Protein AF-A0A940RAV0-F1 (afdb_monomer_lite)

Radius of gyration: 29.73 Å; chains: 1; bounding box: 63×60×54 Å

pLDDT: mean 71.96, std 22.06, range [37.38, 98.25]

Secondary structure (DSSP, 8-state):
-PPP------------------------------------GGGTT-S-----------EEEE-----SS--EEEEEEEEE-TTTSSEEEEEEEEEETT--EEEE-SS--TT----B-

Sequence (117 aa):
MRKPWSILNIQIFVLLVATVGSLSGCLKPRDSASTGVPSSTWFAGAAAAQNLGGSPSAIKVTWTRADRSTVGYNI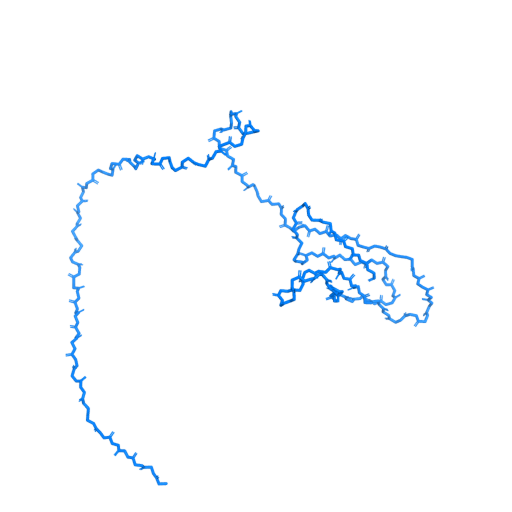YSLRPNGTTGSSEWTLVGSVDGDQTSYTDSENLYEGQIYTYK

Structure (mmCIF, N/CA/C/O backbone):
data_AF-A0A940RAV0-F1
#
_entry.id   AF-A0A940RAV0-F1
#
loop_
_atom_site.group_PDB
_atom_site.id
_atom_site.type_symbol
_atom_site.label_atom_id
_atom_site.label_alt_id
_atom_site.label_comp_id
_atom_site.label_asym_id
_atom_site.label_entity_id
_atom_site.label_seq_id
_atom_site.pdbx_PDB_ins_code
_atom_site.Cartn_x
_atom_site.Cartn_y
_atom_site.Cartn_z
_atom_site.occupancy
_atom_site.B_iso_or_equiv
_atom_site.auth_seq_id
_atom_site.auth_comp_id
_atom_site.auth_asym_id
_atom_site.auth_atom_id
_atom_site.pdbx_PDB_model_num
ATOM 1 N N . MET A 1 1 ? -22.118 -50.090 -24.006 1.00 40.53 1 MET A N 1
ATOM 2 C CA . MET A 1 1 ? -21.521 -50.980 -25.028 1.00 40.53 1 MET A CA 1
ATOM 3 C C . MET A 1 1 ? -20.412 -50.214 -25.736 1.00 40.53 1 MET A C 1
ATOM 5 O O . MET A 1 1 ? -20.701 -49.206 -26.365 1.00 40.53 1 MET A O 1
ATOM 9 N N . ARG A 1 2 ? -19.147 -50.597 -25.522 1.00 39.31 2 ARG A N 1
ATOM 10 C CA . ARG A 1 2 ? -17.955 -49.891 -26.028 1.00 39.31 2 ARG A CA 1
ATOM 11 C C . ARG A 1 2 ? -17.423 -50.642 -27.254 1.00 39.31 2 ARG A C 1
ATOM 13 O O . ARG A 1 2 ? -17.181 -51.839 -27.152 1.00 39.31 2 ARG A O 1
ATOM 20 N N . LYS A 1 3 ? -17.273 -49.960 -28.394 1.00 43.59 3 LYS A N 1
ATOM 21 C CA . LYS A 1 3 ? -16.587 -50.483 -29.590 1.00 43.59 3 LYS A CA 1
ATOM 22 C C . LYS A 1 3 ? -15.075 -50.262 -29.435 1.00 43.59 3 LYS A C 1
ATOM 24 O O . LYS A 1 3 ? -14.688 -49.110 -29.255 1.00 43.59 3 LYS A O 1
ATOM 29 N N . PRO A 1 4 ? -14.228 -51.297 -29.540 1.00 53.91 4 PRO A N 1
ATOM 30 C CA . PRO A 1 4 ? -12.797 -51.123 -29.739 1.00 53.91 4 PRO A CA 1
ATOM 31 C C . PRO A 1 4 ? -12.480 -51.217 -31.237 1.00 53.91 4 PRO A C 1
ATOM 33 O O . PRO A 1 4 ? -12.901 -52.162 -31.902 1.00 53.91 4 PRO A O 1
ATOM 36 N N . TRP A 1 5 ? -11.754 -50.240 -31.775 1.00 45.97 5 TRP A N 1
ATOM 37 C CA . TRP A 1 5 ? -11.084 -50.367 -33.070 1.00 45.97 5 TRP A CA 1
ATOM 38 C C . TRP A 1 5 ? -9.579 -50.386 -32.820 1.00 45.97 5 TRP A C 1
ATOM 40 O O . TRP A 1 5 ? -9.018 -49.477 -32.213 1.00 45.97 5 TRP A O 1
ATOM 50 N N . SER A 1 6 ? -8.981 -51.497 -33.232 1.00 42.28 6 SER A N 1
ATOM 51 C CA . SER A 1 6 ? -7.565 -51.819 -33.144 1.00 42.28 6 SER A CA 1
ATOM 52 C C . SER A 1 6 ? -6.774 -51.268 -34.341 1.00 42.28 6 SER A C 1
ATOM 54 O O . SER A 1 6 ? -7.344 -50.947 -35.380 1.00 42.28 6 SER A O 1
ATOM 56 N N . ILE A 1 7 ? -5.448 -51.390 -34.198 1.00 41.66 7 ILE A N 1
ATOM 57 C CA . ILE A 1 7 ? -4.410 -51.575 -35.233 1.00 41.66 7 ILE A CA 1
ATOM 58 C C . ILE A 1 7 ? -3.607 -50.318 -35.635 1.00 41.66 7 ILE A C 1
ATOM 60 O O . ILE A 1 7 ? -3.936 -49.594 -36.562 1.00 41.66 7 ILE A O 1
ATOM 64 N N . LEU A 1 8 ? -2.479 -50.176 -34.919 1.00 40.75 8 LEU A N 1
ATOM 65 C CA . LEU A 1 8 ? -1.100 -50.240 -35.437 1.00 40.75 8 LEU A CA 1
ATOM 66 C C . LEU A 1 8 ? -0.618 -49.119 -36.378 1.00 40.75 8 LEU A C 1
ATOM 68 O O . LEU A 1 8 ? -0.963 -49.081 -37.553 1.00 40.75 8 LEU A O 1
ATOM 72 N N . ASN A 1 9 ? 0.349 -48.326 -35.900 1.00 37.38 9 ASN A N 1
ATOM 73 C CA . ASN A 1 9 ? 1.434 -47.848 -36.761 1.00 37.38 9 ASN A CA 1
ATOM 74 C C . ASN A 1 9 ? 2.757 -47.688 -35.984 1.00 37.38 9 ASN A C 1
ATOM 76 O O . ASN A 1 9 ? 3.030 -46.694 -35.321 1.00 37.38 9 ASN A O 1
ATOM 80 N N . ILE A 1 10 ? 3.484 -48.804 -35.972 1.00 47.62 10 ILE A N 1
ATOM 81 C CA . ILE A 1 10 ? 4.930 -49.008 -36.150 1.00 47.62 10 ILE A CA 1
ATOM 82 C C . ILE A 1 10 ? 5.850 -47.772 -35.981 1.00 47.62 10 ILE A C 1
ATOM 84 O O . ILE A 1 10 ? 6.018 -46.953 -36.875 1.00 47.62 10 ILE A O 1
ATOM 88 N N . GLN A 1 11 ? 6.477 -47.723 -34.799 1.00 47.38 11 GLN A N 1
ATOM 89 C CA . GLN A 1 11 ? 7.907 -47.521 -34.490 1.00 47.38 11 GLN A CA 1
ATOM 90 C C . GLN A 1 11 ? 8.832 -46.882 -35.550 1.00 47.38 11 GLN A C 1
ATOM 92 O O . GLN A 1 11 ? 9.138 -47.524 -36.549 1.00 47.38 11 GLN A O 1
ATOM 97 N N . ILE A 1 12 ? 9.484 -45.766 -35.186 1.00 48.41 12 ILE A N 1
ATOM 98 C CA . ILE A 1 12 ? 10.942 -45.602 -35.362 1.00 48.41 12 ILE A CA 1
ATOM 99 C C . ILE A 1 12 ? 11.511 -44.966 -34.084 1.00 48.41 12 ILE A C 1
ATOM 101 O O . ILE A 1 12 ? 11.380 -43.769 -33.837 1.00 48.41 12 ILE A O 1
ATOM 105 N N . PHE A 1 13 ? 12.141 -45.802 -33.263 1.00 47.53 13 PHE A N 1
ATOM 106 C CA . PHE A 1 13 ? 12.945 -45.415 -32.109 1.00 47.53 13 PHE A CA 1
ATOM 107 C C . PHE A 1 13 ? 14.346 -45.056 -32.628 1.00 47.53 13 PHE A C 1
ATOM 109 O O . PHE A 1 13 ? 15.158 -45.941 -32.891 1.00 47.53 13 PHE A O 1
ATOM 116 N N . VAL A 1 14 ? 14.637 -43.770 -32.839 1.00 47.31 14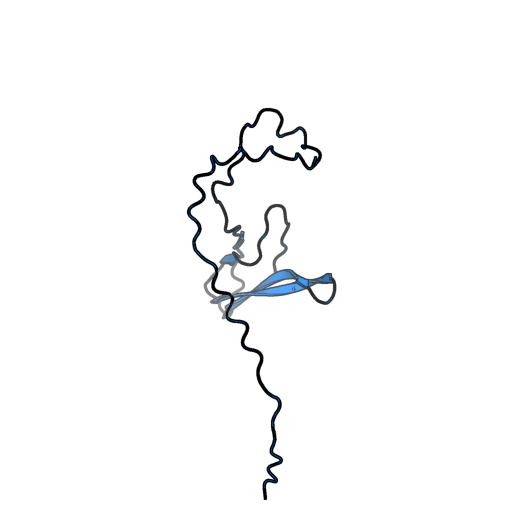 VAL A N 1
ATOM 117 C CA . VAL A 1 14 ? 16.013 -43.340 -33.139 1.00 47.31 14 VAL A CA 1
ATOM 118 C C . VAL A 1 14 ? 16.745 -43.158 -31.814 1.00 47.31 14 VAL A C 1
ATOM 120 O O . VAL A 1 14 ? 16.695 -42.102 -31.187 1.00 47.31 14 VAL A O 1
ATOM 123 N N . LEU A 1 15 ? 17.405 -44.227 -31.373 1.00 45.03 15 LEU A N 1
ATOM 124 C CA . LEU A 1 15 ? 18.373 -44.196 -30.284 1.00 45.03 15 LEU A CA 1
ATOM 125 C C . LEU A 1 15 ? 19.655 -43.529 -30.806 1.00 45.03 15 LEU A C 1
ATOM 127 O O . LEU A 1 15 ? 20.519 -44.188 -31.383 1.00 45.03 15 LEU A O 1
ATOM 131 N N . LEU A 1 16 ? 19.771 -42.210 -30.647 1.00 39.88 16 LEU A N 1
ATOM 132 C CA . LEU A 1 16 ? 21.016 -41.510 -30.945 1.00 39.88 16 LEU A CA 1
ATOM 133 C C . LEU A 1 16 ? 21.989 -41.724 -29.775 1.00 39.88 16 LEU A C 1
ATOM 135 O O . LEU A 1 16 ? 21.948 -41.020 -28.767 1.00 39.88 16 LEU A O 1
ATOM 139 N N . VAL A 1 17 ? 22.853 -42.730 -29.901 1.00 52.16 17 VAL A N 1
ATOM 140 C CA . VAL A 1 17 ? 24.010 -42.918 -29.018 1.00 52.16 17 VAL A CA 1
ATOM 141 C C . VAL A 1 17 ? 25.011 -41.807 -29.332 1.00 52.16 17 VAL A C 1
ATOM 143 O O . VAL A 1 17 ? 25.785 -41.902 -30.282 1.00 52.16 17 VAL A O 1
ATOM 146 N N . ALA A 1 18 ? 24.980 -40.725 -28.555 1.00 50.25 18 ALA A N 1
ATOM 147 C CA . ALA A 1 18 ? 26.037 -39.725 -28.584 1.00 50.25 18 ALA A CA 1
ATOM 148 C C . ALA A 1 18 ? 27.251 -40.288 -27.832 1.00 50.25 18 ALA A C 1
ATOM 150 O O . ALA A 1 18 ? 27.287 -40.343 -26.603 1.00 50.25 18 ALA A O 1
ATOM 151 N N . THR A 1 19 ? 28.241 -40.746 -28.590 1.00 54.44 19 THR A N 1
ATOM 152 C CA . THR A 1 19 ? 29.581 -41.062 -28.097 1.00 54.44 19 THR A CA 1
ATOM 153 C C . THR A 1 19 ? 30.169 -39.835 -27.402 1.00 54.44 19 THR A C 1
ATOM 155 O O . THR A 1 19 ? 30.316 -38.783 -28.025 1.00 54.44 19 THR A O 1
ATOM 158 N N . VAL A 1 20 ? 30.521 -39.967 -26.121 1.00 54.62 20 VAL A N 1
ATOM 159 C CA . VAL A 1 20 ? 31.254 -38.942 -25.370 1.00 54.62 20 VAL A CA 1
ATOM 160 C C . VAL A 1 20 ? 32.689 -38.916 -25.899 1.00 54.62 20 VAL A C 1
ATOM 162 O O . VAL A 1 20 ? 33.560 -39.649 -25.439 1.00 54.62 20 VAL A O 1
ATOM 165 N N . GLY A 1 21 ? 32.918 -38.119 -26.938 1.00 47.12 21 GLY A N 1
ATOM 166 C CA . GLY A 1 21 ? 34.254 -37.777 -27.398 1.00 47.12 21 GLY A CA 1
ATOM 167 C C . GLY A 1 21 ? 34.817 -36.681 -26.504 1.00 47.12 21 GLY A C 1
ATOM 168 O O . GLY A 1 21 ? 34.396 -35.530 -26.601 1.00 47.12 21 GLY A O 1
ATOM 169 N N . SER A 1 22 ? 35.771 -37.027 -25.642 1.00 55.47 22 SER A N 1
ATOM 170 C CA . SER A 1 22 ? 36.584 -36.068 -24.892 1.00 55.47 22 SER A CA 1
ATOM 171 C C . SER A 1 22 ? 37.514 -35.326 -25.854 1.00 55.47 22 SER A C 1
ATOM 173 O O . SER A 1 22 ? 38.698 -35.641 -25.967 1.00 55.47 22 SER A O 1
ATOM 175 N N . LEU A 1 23 ? 36.981 -34.350 -26.589 1.00 51.72 23 LEU A N 1
ATOM 176 C CA . LEU A 1 23 ? 37.805 -33.404 -27.328 1.00 51.72 23 LEU A CA 1
ATOM 177 C C . LEU A 1 23 ? 38.354 -32.391 -26.327 1.00 51.72 23 LEU A C 1
ATOM 179 O O . LEU A 1 23 ? 37.700 -31.414 -25.970 1.00 51.72 23 LEU A O 1
ATOM 183 N N . SER A 1 24 ? 39.575 -32.662 -25.868 1.00 57.38 24 SER A N 1
ATOM 184 C CA . SER A 1 24 ? 40.450 -31.674 -25.244 1.00 57.38 24 SER A CA 1
ATOM 185 C C . SER A 1 24 ? 40.772 -30.605 -26.293 1.00 57.38 24 SER A C 1
ATOM 187 O O . SER A 1 24 ? 41.754 -30.691 -27.028 1.00 57.38 24 SER A O 1
ATOM 189 N N . GLY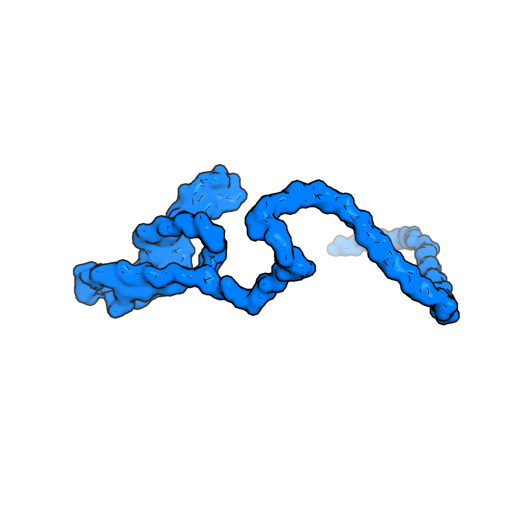 A 1 25 ? 39.866 -29.641 -26.433 1.00 46.94 25 GLY A N 1
ATOM 190 C CA . GLY A 1 25 ? 40.025 -28.443 -27.242 1.00 46.94 25 GLY A CA 1
ATOM 191 C C . GLY A 1 25 ? 40.049 -27.245 -26.310 1.00 46.94 25 GLY A C 1
ATOM 192 O O . GLY A 1 25 ? 39.098 -27.022 -25.563 1.00 46.94 25 GLY A O 1
ATOM 193 N N . CYS A 1 26 ? 41.140 -26.484 -26.327 1.00 59.50 26 CYS A N 1
ATOM 194 C CA . CYS A 1 26 ? 41.232 -25.213 -25.622 1.00 59.50 26 CYS A CA 1
ATOM 195 C C . CYS A 1 26 ? 40.030 -24.339 -26.010 1.00 59.50 26 CYS A C 1
ATOM 197 O O . CYS A 1 2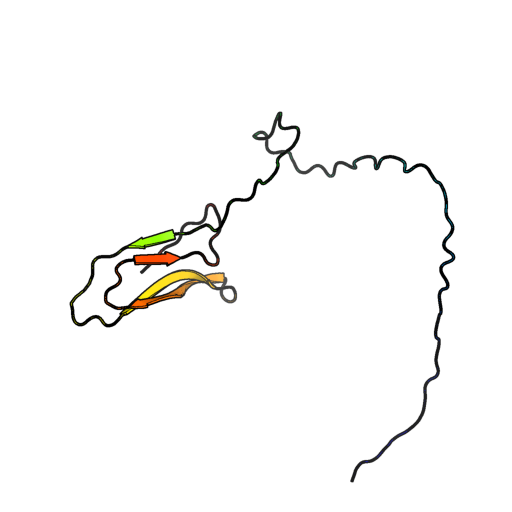6 ? 39.865 -23.999 -27.183 1.00 59.50 26 CYS A O 1
ATOM 199 N N . LEU A 1 27 ? 39.183 -23.995 -25.036 1.00 40.25 27 LEU A N 1
ATOM 200 C CA . LEU A 1 27 ? 38.092 -23.047 -25.225 1.00 40.25 27 LEU A CA 1
ATOM 201 C C . LEU A 1 27 ? 38.694 -21.726 -25.704 1.00 40.25 27 LEU A C 1
ATOM 203 O O . LEU A 1 27 ? 39.382 -21.032 -24.956 1.00 40.25 27 LEU A O 1
ATOM 207 N N . LYS A 1 28 ? 38.452 -21.387 -26.970 1.00 54.34 28 LYS A N 1
ATOM 208 C CA . LYS A 1 28 ? 38.717 -20.044 -27.471 1.00 54.34 28 LYS A CA 1
ATOM 209 C C . LYS A 1 28 ? 37.795 -19.085 -26.701 1.00 54.34 28 LYS A C 1
ATOM 211 O O . LYS A 1 28 ? 36.608 -19.399 -26.567 1.00 54.34 28 LYS A O 1
ATOM 216 N N . PRO A 1 29 ? 38.297 -17.954 -26.176 1.00 49.62 29 PRO A N 1
ATOM 217 C CA . PRO A 1 29 ? 37.442 -16.944 -25.570 1.00 49.62 29 PRO A CA 1
ATOM 218 C C . PRO A 1 29 ? 36.346 -16.554 -26.559 1.00 49.62 29 PRO A C 1
ATOM 220 O O . PRO A 1 29 ? 36.601 -16.401 -27.754 1.00 49.62 29 PRO A O 1
ATOM 223 N N . ARG A 1 30 ? 35.114 -16.434 -26.066 1.00 48.66 30 ARG A N 1
ATOM 224 C CA . ARG A 1 30 ? 34.010 -15.899 -26.853 1.00 48.66 30 ARG A CA 1
ATOM 225 C C . ARG A 1 30 ? 34.337 -14.431 -27.110 1.00 48.66 30 ARG A C 1
ATOM 227 O O . ARG A 1 30 ? 34.268 -13.631 -26.183 1.00 48.66 30 ARG A O 1
ATOM 234 N N . ASP A 1 31 ? 34.719 -14.098 -28.338 1.00 45.38 31 ASP A N 1
ATOM 235 C CA . ASP A 1 31 ? 34.781 -12.708 -28.772 1.00 45.38 31 ASP A CA 1
ATOM 236 C C . ASP A 1 31 ? 33.386 -12.108 -28.557 1.00 45.38 31 ASP A C 1
ATOM 238 O O . ASP A 1 31 ? 32.388 -12.570 -29.121 1.00 45.38 31 ASP A O 1
ATOM 242 N N . SER A 1 32 ? 33.306 -11.141 -27.644 1.00 48.28 32 SER A N 1
ATOM 243 C CA . SER A 1 32 ? 32.085 -10.422 -27.306 1.00 48.28 32 SER A CA 1
ATOM 244 C C . SER A 1 32 ? 31.600 -9.665 -28.537 1.00 48.28 32 SER A C 1
ATOM 246 O O . SER A 1 32 ? 32.068 -8.568 -28.828 1.00 48.28 32 SER A O 1
ATOM 248 N N . ALA A 1 33 ? 30.650 -10.245 -29.268 1.00 43.00 33 ALA A N 1
ATOM 249 C CA . ALA A 1 33 ? 29.886 -9.508 -30.259 1.00 43.00 33 ALA A CA 1
ATOM 250 C C . ALA A 1 33 ? 29.057 -8.449 -29.520 1.00 43.00 33 ALA A C 1
ATOM 252 O O . ALA A 1 33 ? 28.065 -8.760 -28.859 1.00 43.00 33 ALA A O 1
ATOM 253 N N . SER A 1 34 ? 29.505 -7.196 -29.594 1.00 45.62 34 SER A N 1
ATOM 254 C CA . SER A 1 34 ? 28.782 -6.036 -29.097 1.00 45.62 34 SER A CA 1
ATOM 255 C C . SER A 1 34 ? 27.558 -5.790 -29.981 1.00 45.62 34 SER A C 1
ATOM 257 O O . SER A 1 34 ? 27.608 -5.108 -31.002 1.00 45.62 34 SER A O 1
ATOM 259 N N . THR A 1 35 ? 26.406 -6.326 -29.586 1.00 44.12 35 THR A N 1
ATOM 260 C CA . THR A 1 35 ? 25.139 -5.732 -30.017 1.00 44.12 35 THR A CA 1
ATOM 261 C C . THR A 1 35 ? 25.019 -4.396 -29.296 1.00 44.12 35 THR A C 1
ATOM 263 O O . THR A 1 35 ? 24.710 -4.352 -28.106 1.00 44.12 35 THR A O 1
ATOM 266 N N . GLY A 1 36 ? 25.365 -3.320 -30.004 1.00 46.78 36 GLY A N 1
ATOM 267 C CA . GLY A 1 36 ? 25.295 -1.950 -29.515 1.00 46.78 36 GLY A CA 1
ATOM 268 C C . GLY A 1 36 ? 23.876 -1.582 -29.098 1.00 46.78 36 GLY A C 1
ATOM 269 O O . GLY A 1 36 ? 23.058 -1.184 -29.921 1.00 46.78 36 GLY A O 1
ATOM 270 N N . VAL A 1 37 ? 23.599 -1.691 -27.803 1.00 53.22 37 VAL A N 1
ATOM 271 C CA . VAL A 1 37 ? 22.571 -0.888 -27.145 1.00 53.22 37 VAL A CA 1
ATOM 272 C C . VAL A 1 37 ? 23.225 0.475 -26.902 1.00 53.22 37 VAL A C 1
ATOM 274 O O . VAL A 1 37 ? 24.339 0.487 -26.373 1.00 53.22 37 VAL A O 1
ATOM 277 N N . PRO A 1 38 ? 22.626 1.615 -27.303 1.00 48.78 38 PRO A N 1
ATOM 278 C CA . PRO A 1 38 ? 23.219 2.917 -27.029 1.00 48.78 38 PRO A CA 1
ATOM 279 C C . PRO A 1 38 ? 23.404 3.056 -25.517 1.00 48.78 38 PRO A C 1
ATOM 281 O O . PRO A 1 38 ? 22.439 3.112 -24.754 1.00 48.78 38 PRO A O 1
ATOM 284 N N . SER A 1 39 ? 24.665 3.037 -25.086 1.00 52.38 39 SER A N 1
ATOM 285 C CA . SER A 1 39 ? 25.051 3.188 -23.692 1.00 52.38 39 SER A CA 1
ATOM 286 C C . SER A 1 39 ? 24.620 4.574 -23.247 1.00 52.38 39 SER A C 1
ATOM 288 O O . SER A 1 39 ? 25.177 5.583 -23.684 1.00 52.38 39 SER A O 1
ATOM 290 N N . SER A 1 40 ? 23.597 4.625 -22.407 1.00 54.72 40 SER A N 1
ATOM 291 C CA . SER A 1 40 ? 23.187 5.862 -21.768 1.00 54.72 40 SER A CA 1
ATOM 292 C C . SER A 1 40 ? 24.387 6.452 -21.007 1.00 54.72 40 SER A C 1
ATOM 294 O O . SER A 1 40 ? 25.076 5.744 -20.271 1.00 54.72 40 SER A O 1
ATOM 296 N N . THR A 1 41 ? 24.689 7.732 -21.234 1.00 55.44 41 THR A N 1
ATOM 297 C CA . THR A 1 41 ? 25.946 8.393 -20.822 1.00 55.44 41 THR A CA 1
ATOM 298 C C . THR A 1 41 ? 26.157 8.474 -19.310 1.00 55.44 41 THR A C 1
ATOM 300 O O . THR A 1 41 ? 27.281 8.694 -18.871 1.00 55.44 41 THR A O 1
ATOM 303 N N . TRP A 1 42 ? 25.123 8.236 -18.499 1.00 56.84 42 TRP A N 1
ATOM 304 C CA . TRP A 1 42 ? 25.243 8.159 -17.038 1.00 56.84 42 TRP A CA 1
ATOM 305 C C . TRP A 1 42 ? 26.045 6.947 -16.537 1.00 56.84 42 TRP A C 1
ATOM 307 O O . TRP A 1 42 ? 26.408 6.918 -15.366 1.00 56.84 42 TRP A O 1
ATOM 317 N N . PHE A 1 43 ? 26.377 5.984 -17.409 1.00 51.28 43 PHE A N 1
ATOM 318 C CA . PHE A 1 43 ? 27.242 4.841 -17.083 1.00 51.28 43 PHE A CA 1
ATOM 319 C C . PHE A 1 43 ? 28.691 4.966 -17.581 1.00 51.28 43 PHE A C 1
ATOM 321 O O . PHE A 1 43 ? 29.455 4.001 -17.497 1.00 51.28 43 PHE A O 1
ATOM 328 N N . ALA A 1 44 ? 29.103 6.122 -18.111 1.00 52.06 44 ALA A N 1
ATOM 329 C CA . ALA A 1 44 ? 30.474 6.309 -18.580 1.00 52.06 44 ALA A CA 1
ATOM 330 C C . ALA A 1 44 ? 31.477 6.167 -17.414 1.00 52.06 44 ALA A C 1
ATOM 332 O O . ALA A 1 44 ? 31.557 7.030 -16.545 1.00 52.06 44 ALA A O 1
ATOM 333 N N . GLY A 1 45 ? 32.237 5.064 -17.399 1.00 53.72 45 GLY A N 1
ATOM 334 C CA . GLY A 1 45 ? 33.279 4.774 -16.401 1.00 53.72 45 GLY A CA 1
ATOM 335 C C . GLY A 1 45 ? 33.003 3.582 -15.476 1.00 53.72 45 GLY A C 1
ATOM 336 O O . GLY A 1 45 ? 33.902 3.169 -14.746 1.00 53.72 45 GLY A O 1
ATOM 337 N N . ALA A 1 46 ? 31.810 2.983 -15.514 1.00 50.16 46 ALA A N 1
ATOM 338 C CA . ALA A 1 46 ? 31.520 1.781 -14.732 1.00 50.16 46 ALA A CA 1
ATOM 339 C C . ALA A 1 46 ? 31.990 0.515 -15.475 1.00 50.16 46 ALA A C 1
ATOM 341 O O . ALA A 1 46 ? 31.495 0.203 -16.555 1.00 50.16 46 ALA A O 1
ATOM 342 N N . ALA A 1 47 ? 32.933 -0.233 -14.888 1.00 63.53 47 ALA A N 1
ATOM 343 C CA . ALA A 1 47 ? 33.418 -1.503 -15.447 1.00 63.53 47 ALA A CA 1
ATOM 344 C C . ALA A 1 47 ? 32.422 -2.667 -15.253 1.00 63.53 47 ALA A C 1
ATOM 346 O O . ALA A 1 47 ? 32.459 -3.646 -15.994 1.00 63.53 47 ALA A O 1
ATOM 347 N N . ALA A 1 48 ? 31.528 -2.553 -14.267 1.00 55.38 48 ALA A N 1
ATOM 348 C CA . ALA A 1 48 ? 30.409 -3.455 -14.035 1.00 55.38 48 ALA A CA 1
ATOM 349 C C . ALA A 1 48 ? 29.323 -2.736 -13.221 1.00 55.38 48 ALA A C 1
ATOM 351 O O . ALA A 1 48 ? 29.627 -1.905 -12.366 1.00 55.38 48 ALA A O 1
ATOM 352 N N . ALA A 1 49 ? 28.066 -3.094 -13.460 1.00 50.44 49 ALA A N 1
ATOM 353 C CA . ALA A 1 49 ? 26.948 -2.773 -12.586 1.00 50.44 49 ALA A CA 1
ATOM 354 C C . ALA A 1 49 ? 26.390 -4.095 -12.049 1.00 50.44 49 ALA A C 1
ATOM 356 O O . ALA A 1 49 ? 26.033 -4.980 -12.826 1.00 50.44 49 ALA A O 1
ATOM 357 N N . GLN A 1 50 ? 26.341 -4.240 -10.726 1.00 52.22 50 GLN A N 1
ATOM 358 C CA . GLN A 1 50 ? 25.721 -5.381 -10.062 1.00 52.22 50 GLN A CA 1
ATOM 359 C C . GLN A 1 50 ? 24.470 -4.885 -9.344 1.00 52.22 50 GLN A C 1
ATOM 361 O O . GLN A 1 50 ? 24.551 -4.009 -8.486 1.00 52.22 50 GLN A O 1
ATOM 366 N N . ASN A 1 51 ? 23.310 -5.446 -9.684 1.00 50.91 51 ASN A N 1
ATOM 367 C CA . ASN A 1 51 ? 22.131 -5.288 -8.846 1.00 50.91 51 ASN A CA 1
ATOM 368 C C . ASN A 1 51 ? 22.394 -6.074 -7.552 1.00 50.91 51 ASN A C 1
ATOM 370 O O . ASN A 1 51 ? 22.497 -7.299 -7.582 1.00 50.91 51 ASN A O 1
ATOM 374 N N . LEU A 1 52 ? 22.585 -5.364 -6.440 1.00 52.06 52 LEU A N 1
ATOM 375 C CA . LEU A 1 52 ? 22.910 -5.957 -5.138 1.00 52.06 52 LEU A CA 1
ATOM 376 C C . LEU A 1 52 ? 21.687 -6.560 -4.426 1.00 52.06 52 LEU A C 1
ATOM 378 O O . LEU A 1 52 ? 21.819 -7.058 -3.311 1.00 52.06 52 LEU A O 1
ATOM 382 N N . GLY A 1 53 ? 20.514 -6.545 -5.064 1.00 49.06 53 GLY A N 1
ATOM 383 C CA . GLY A 1 53 ? 19.253 -6.899 -4.433 1.00 49.06 53 GLY A CA 1
ATOM 384 C C . GLY A 1 53 ? 18.753 -5.781 -3.517 1.00 49.06 53 GLY A C 1
ATOM 385 O O . GLY A 1 53 ? 19.509 -5.162 -2.771 1.00 49.06 53 GLY A O 1
ATOM 386 N N . GLY A 1 54 ? 17.454 -5.507 -3.598 1.00 53.66 54 GLY A N 1
ATOM 387 C CA . GLY A 1 54 ? 16.810 -4.433 -2.850 1.00 53.66 54 GLY A CA 1
ATOM 388 C C . GLY A 1 54 ? 15.385 -4.187 -3.329 1.00 53.66 54 GLY A C 1
ATOM 389 O O . GLY A 1 54 ? 15.110 -3.172 -3.942 1.00 53.66 54 GLY A O 1
ATOM 390 N N . SER A 1 55 ? 14.481 -5.133 -3.091 1.00 55.25 55 SER A N 1
ATOM 391 C CA . SER A 1 55 ? 13.037 -4.874 -3.026 1.00 55.25 55 SER A CA 1
ATOM 392 C C . SER A 1 55 ? 12.377 -6.094 -2.381 1.00 55.25 55 SER A C 1
ATOM 394 O O . SER A 1 55 ? 12.769 -7.226 -2.661 1.00 55.25 55 SER A O 1
ATOM 396 N N . PRO A 1 56 ? 11.422 -5.871 -1.475 1.00 61.62 56 PRO A N 1
ATOM 397 C CA . PRO A 1 56 ? 10.147 -5.341 -1.932 1.00 61.62 56 PRO A CA 1
ATOM 398 C C . PRO A 1 56 ? 10.041 -3.825 -1.786 1.00 61.62 56 PRO A C 1
ATOM 400 O O . PRO A 1 56 ? 10.329 -3.260 -0.732 1.00 61.62 56 PRO A O 1
ATOM 403 N N . SER A 1 57 ? 9.565 -3.179 -2.851 1.00 79.81 57 SER A N 1
ATOM 404 C CA . SER A 1 57 ? 8.940 -1.868 -2.750 1.00 79.81 57 SER A CA 1
ATOM 405 C C . SER A 1 57 ? 7.725 -2.054 -1.853 1.00 79.81 57 SER A C 1
ATOM 407 O O . SER A 1 57 ? 6.886 -2.902 -2.141 1.00 79.81 57 SER A O 1
ATOM 409 N N . ALA A 1 58 ? 7.666 -1.324 -0.743 1.00 90.06 58 ALA A N 1
ATOM 410 C CA . ALA A 1 58 ? 6.544 -1.375 0.177 1.00 90.06 58 ALA A CA 1
ATOM 411 C C . ALA A 1 58 ? 6.039 0.037 0.457 1.00 90.06 58 ALA A C 1
ATOM 413 O O . ALA A 1 58 ? 6.829 0.965 0.649 1.00 90.06 58 ALA A O 1
ATOM 414 N N . ILE A 1 59 ? 4.721 0.196 0.495 1.00 92.06 59 ILE A N 1
ATOM 415 C CA . ILE A 1 59 ? 4.060 1.461 0.803 1.00 92.06 59 ILE A CA 1
ATOM 416 C C . ILE A 1 59 ? 3.223 1.256 2.058 1.00 92.06 59 ILE A C 1
ATOM 418 O O . ILE A 1 59 ? 2.330 0.412 2.097 1.00 92.06 59 ILE A O 1
ATOM 422 N N . LYS A 1 60 ? 3.500 2.054 3.092 1.00 95.50 60 LYS A N 1
ATOM 423 C CA . LYS A 1 60 ? 2.674 2.097 4.298 1.00 95.50 60 LYS A CA 1
ATOM 424 C C . LYS A 1 60 ? 1.617 3.185 4.154 1.00 95.50 60 LYS A C 1
ATOM 426 O O . LYS A 1 60 ? 1.948 4.367 4.083 1.00 95.50 60 LYS A O 1
ATOM 431 N N . VAL A 1 61 ? 0.354 2.782 4.170 1.00 95.31 61 VAL A N 1
ATOM 432 C CA . VAL A 1 61 ? -0.803 3.679 4.213 1.00 95.31 61 VAL A CA 1
ATOM 433 C C . VAL A 1 61 ? -1.240 3.823 5.665 1.00 95.31 61 VAL A C 1
ATOM 435 O O . VAL A 1 61 ? -1.316 2.831 6.389 1.00 95.31 61 VAL A O 1
ATOM 438 N N . THR A 1 62 ? -1.514 5.050 6.104 1.00 97.06 62 THR A N 1
ATOM 439 C CA . THR A 1 62 ? -1.993 5.352 7.461 1.00 97.06 62 THR A CA 1
ATOM 440 C C . THR A 1 62 ? -3.194 6.279 7.403 1.00 97.06 62 THR A C 1
ATOM 442 O O . THR A 1 62 ? -3.195 7.217 6.607 1.00 97.06 62 THR A O 1
ATOM 445 N N . TRP A 1 63 ? -4.179 6.061 8.268 1.00 96.44 63 TRP A N 1
ATOM 446 C CA . TRP A 1 63 ? -5.399 6.868 8.329 1.00 96.44 63 TRP A CA 1
ATOM 447 C C . TRP A 1 63 ? -5.834 7.133 9.769 1.00 96.44 63 TRP A C 1
ATOM 449 O O . TRP A 1 63 ? -5.376 6.497 10.718 1.00 96.44 63 TRP A O 1
ATOM 459 N N . THR A 1 64 ? -6.745 8.084 9.942 1.00 94.62 64 THR A N 1
ATOM 460 C CA . THR A 1 64 ? -7.429 8.293 11.219 1.00 94.62 64 THR A CA 1
ATOM 461 C C . THR A 1 64 ? -8.579 7.302 11.340 1.00 94.62 64 THR A C 1
ATOM 463 O O . THR A 1 64 ? -9.351 7.129 10.399 1.00 94.62 64 THR A O 1
ATOM 466 N N . ARG A 1 65 ? -8.714 6.661 12.505 1.00 91.94 65 ARG A N 1
ATOM 467 C CA . ARG A 1 65 ? -9.854 5.783 12.800 1.00 91.94 65 ARG A CA 1
ATOM 468 C C . ARG A 1 65 ? -11.169 6.550 12.615 1.00 91.94 65 ARG A C 1
ATOM 470 O O . ARG A 1 65 ? -11.293 7.647 13.153 1.00 91.94 65 ARG A O 1
ATOM 477 N N . ALA A 1 66 ? -12.131 5.966 11.899 1.00 89.56 66 ALA A N 1
ATOM 478 C CA . ALA A 1 66 ? -13.421 6.604 11.633 1.00 89.56 66 ALA A CA 1
ATOM 479 C C . ALA A 1 66 ? -14.265 6.734 12.914 1.00 89.56 66 ALA A C 1
ATOM 481 O O . ALA A 1 66 ? -14.476 7.835 13.416 1.00 89.56 66 ALA A O 1
ATOM 482 N N . ASP A 1 67 ? -14.704 5.609 13.484 1.00 91.38 67 ASP A N 1
ATOM 483 C CA . ASP A 1 67 ? -15.419 5.565 14.760 1.00 91.38 67 ASP A CA 1
ATOM 484 C C . ASP A 1 67 ? -15.166 4.241 15.518 1.00 91.38 67 ASP A C 1
ATOM 486 O O . ASP A 1 67 ? -14.325 3.417 15.138 1.00 91.38 67 ASP A O 1
ATOM 490 N N . ARG A 1 68 ? -15.869 4.038 16.643 1.00 86.56 68 ARG A N 1
ATOM 491 C CA . ARG A 1 68 ? -15.792 2.786 17.420 1.00 86.56 68 ARG A CA 1
ATOM 492 C C . ARG A 1 68 ? -16.680 1.663 16.872 1.00 86.56 68 ARG A C 1
ATOM 494 O O . ARG A 1 68 ? -16.523 0.538 17.331 1.00 86.56 68 ARG A O 1
ATOM 501 N N . SER A 1 69 ? -17.594 1.956 15.945 1.00 93.44 69 SER A N 1
ATOM 502 C CA . SER A 1 69 ? -18.490 0.959 15.343 1.00 93.44 69 SER A CA 1
ATOM 503 C C . SER A 1 69 ? -17.863 0.262 14.130 1.00 93.44 69 SER A C 1
ATOM 505 O O . SER A 1 69 ? -18.313 -0.806 13.722 1.00 93.44 69 SER A O 1
ATOM 507 N N . THR A 1 70 ? -16.790 0.843 13.589 1.00 94.50 70 THR A N 1
ATOM 508 C CA . THR A 1 70 ? -16.025 0.293 12.473 1.00 94.50 70 THR A CA 1
ATOM 509 C C . THR A 1 70 ? -15.452 -1.080 12.828 1.00 94.50 70 THR A C 1
ATOM 511 O O . THR A 1 70 ? -14.668 -1.212 13.769 1.00 94.50 70 THR A O 1
ATOM 514 N N . VAL A 1 71 ? -15.829 -2.091 12.043 1.00 95.44 71 VAL A N 1
ATOM 515 C CA . VAL A 1 71 ? -15.410 -3.492 12.221 1.00 95.44 71 VAL A CA 1
ATOM 516 C C . VAL A 1 71 ? -14.171 -3.859 11.403 1.00 95.44 71 VAL A C 1
ATOM 518 O O . VAL A 1 71 ? -13.496 -4.827 11.729 1.00 95.44 71 VAL A O 1
ATOM 521 N N . GLY A 1 72 ? -13.843 -3.075 10.376 1.00 96.44 72 GLY A N 1
ATOM 522 C CA . GLY A 1 72 ? -12.700 -3.309 9.500 1.00 96.44 72 GLY A CA 1
ATOM 523 C C . GLY A 1 72 ? -12.581 -2.252 8.411 1.00 96.44 72 GLY A C 1
ATOM 524 O O . GLY A 1 72 ? -13.506 -1.466 8.189 1.00 96.44 72 GLY A O 1
ATOM 525 N N . TYR A 1 73 ? -11.442 -2.257 7.727 1.00 97.62 73 TYR A N 1
ATOM 526 C CA . TYR A 1 73 ? -11.157 -1.384 6.592 1.00 97.62 73 TYR A CA 1
ATOM 527 C C . TYR A 1 73 ? -10.759 -2.225 5.385 1.00 97.62 73 TYR A C 1
ATOM 529 O O . TYR A 1 73 ? -9.975 -3.163 5.508 1.00 97.62 73 TYR A O 1
ATOM 537 N N . ASN A 1 74 ? -11.274 -1.855 4.216 1.00 98.25 74 ASN A N 1
ATOM 538 C CA . ASN A 1 74 ? -10.809 -2.361 2.931 1.00 98.25 74 ASN A CA 1
ATOM 539 C C . ASN A 1 74 ? -9.927 -1.295 2.296 1.00 98.25 74 ASN A C 1
ATOM 541 O O . ASN A 1 74 ? -10.348 -0.144 2.201 1.00 98.25 74 ASN A O 1
ATOM 545 N N . ILE A 1 75 ? -8.741 -1.687 1.852 1.00 98.25 75 ILE A N 1
ATOM 546 C CA . ILE A 1 75 ? -7.780 -0.798 1.216 1.00 98.25 75 ILE A CA 1
ATOM 547 C C . ILE A 1 75 ? -7.827 -1.061 -0.280 1.00 98.25 75 ILE A C 1
ATOM 549 O O . ILE A 1 75 ? -7.581 -2.183 -0.739 1.00 98.25 75 ILE A O 1
ATOM 553 N N . TYR A 1 76 ? -8.119 -0.014 -1.045 1.00 97.69 76 TYR A N 1
ATOM 554 C CA . TYR A 1 76 ? -8.107 -0.076 -2.498 1.00 97.69 76 TYR A CA 1
ATOM 555 C C . TYR A 1 76 ? -6.929 0.712 -3.046 1.00 97.69 76 TYR A C 1
ATOM 557 O O . TYR A 1 76 ? -6.601 1.791 -2.556 1.00 97.69 76 TYR A O 1
ATOM 565 N N . SER A 1 77 ? -6.331 0.198 -4.114 1.00 96.62 77 SER A N 1
ATOM 566 C CA . SER A 1 77 ? -5.306 0.900 -4.876 1.00 96.62 77 SER A CA 1
ATOM 567 C C . SER A 1 77 ? -5.719 1.001 -6.338 1.00 96.62 77 SER A C 1
ATOM 569 O O . SER A 1 77 ? -6.328 0.079 -6.885 1.00 96.62 77 SER A O 1
ATOM 571 N N . LEU A 1 78 ? -5.415 2.127 -6.975 1.00 95.12 78 LEU A N 1
ATOM 572 C CA . LEU A 1 78 ? -5.651 2.305 -8.402 1.00 95.12 78 LEU A CA 1
ATOM 573 C C . LEU A 1 78 ? -4.565 1.543 -9.180 1.00 95.12 78 LEU A C 1
ATOM 575 O O . LEU A 1 78 ? -3.404 1.951 -9.176 1.00 95.12 78 LEU A O 1
ATOM 579 N N . ARG A 1 79 ? -4.929 0.424 -9.818 1.00 91.62 79 ARG A N 1
ATOM 580 C CA . ARG A 1 79 ? -3.995 -0.488 -10.505 1.00 91.62 79 ARG A CA 1
ATOM 581 C C . ARG A 1 79 ? -4.373 -0.675 -11.978 1.00 91.62 79 ARG A C 1
ATOM 583 O O . ARG A 1 79 ? -5.558 -0.604 -12.293 1.00 91.62 79 ARG A O 1
ATOM 590 N N . PRO A 1 80 ? -3.410 -0.927 -12.883 1.00 89.81 80 PRO A N 1
ATOM 591 C CA . PRO A 1 80 ? -3.717 -1.242 -14.276 1.00 89.81 80 PRO A CA 1
ATOM 592 C C . PRO A 1 80 ? -4.529 -2.536 -14.378 1.00 89.81 80 PRO A C 1
ATOM 594 O O . PRO A 1 80 ? -4.112 -3.573 -13.861 1.00 89.81 80 PRO A O 1
ATOM 597 N N . ASN A 1 81 ? -5.661 -2.499 -15.076 1.00 85.56 81 ASN A N 1
ATOM 598 C CA . ASN A 1 81 ? -6.390 -3.706 -15.436 1.00 85.56 81 ASN A CA 1
ATOM 599 C C . ASN A 1 81 ? -5.776 -4.290 -16.719 1.00 85.56 81 ASN A C 1
ATOM 601 O O . ASN A 1 81 ? -5.776 -3.656 -17.775 1.00 85.56 81 ASN A O 1
ATOM 605 N N . GLY A 1 82 ? -5.261 -5.520 -16.635 1.00 82.31 82 GLY A N 1
ATOM 606 C CA . GLY A 1 82 ? -4.600 -6.198 -17.759 1.00 82.31 82 GLY A CA 1
ATOM 607 C C . GLY A 1 82 ? -5.509 -6.515 -18.955 1.00 82.31 82 GLY A C 1
ATOM 608 O O . GLY A 1 82 ? -5.003 -6.839 -20.024 1.00 82.31 82 GLY A O 1
ATOM 609 N N . THR A 1 83 ? -6.831 -6.415 -18.794 1.00 86.00 83 THR A N 1
ATOM 610 C CA . THR A 1 83 ? -7.824 -6.661 -19.852 1.00 86.00 83 THR A CA 1
ATOM 611 C C . THR A 1 83 ? -8.228 -5.375 -20.567 1.00 86.00 83 THR A C 1
ATOM 613 O O . THR A 1 83 ? -8.339 -5.361 -21.790 1.00 86.00 83 THR A O 1
ATOM 616 N N . THR A 1 84 ? -8.465 -4.295 -19.819 1.00 85.62 84 THR A N 1
ATOM 617 C CA . THR A 1 84 ? -8.978 -3.025 -20.364 1.00 85.62 84 THR A CA 1
ATOM 618 C C . THR A 1 84 ? -7.867 -2.019 -20.665 1.00 85.62 84 THR A C 1
ATOM 620 O O . THR A 1 84 ? -8.079 -1.088 -21.439 1.00 85.62 84 THR A O 1
ATOM 623 N N . GLY A 1 85 ? -6.679 -2.186 -20.072 1.00 83.56 85 GLY A N 1
ATOM 624 C CA . GLY A 1 85 ? -5.560 -1.246 -20.185 1.00 83.56 85 GLY A CA 1
ATOM 625 C C . GLY A 1 85 ? -5.764 0.064 -19.414 1.00 83.56 85 GLY A C 1
ATOM 626 O O . GLY A 1 85 ? -4.852 0.887 -19.362 1.00 83.56 85 GLY A O 1
ATOM 627 N N . SER A 1 86 ? -6.933 0.263 -18.797 1.00 90.50 86 SER A N 1
ATOM 628 C CA . SER A 1 86 ? -7.230 1.388 -17.911 1.00 90.50 86 SER A CA 1
ATOM 629 C C . SER A 1 86 ? -6.923 1.049 -16.457 1.00 90.50 86 SER A C 1
ATOM 631 O O . SER A 1 86 ? -6.950 -0.114 -16.056 1.00 90.50 86 SER A O 1
ATOM 633 N N . SER A 1 87 ? -6.667 2.071 -15.644 1.00 91.81 87 SER A N 1
ATOM 634 C CA . SER A 1 87 ? -6.507 1.876 -14.206 1.00 91.81 87 SER A CA 1
ATOM 635 C C . SER A 1 87 ? -7.858 1.778 -13.500 1.00 91.81 87 SER A C 1
ATOM 637 O O . SER A 1 87 ? -8.750 2.594 -13.730 1.00 91.81 87 SER A O 1
ATOM 639 N N . GLU A 1 88 ? -7.989 0.807 -12.601 1.00 94.56 88 GLU A N 1
ATOM 640 C CA . GLU A 1 88 ? -9.212 0.507 -11.859 1.00 94.56 88 GLU A CA 1
ATOM 641 C C . GLU A 1 88 ? -8.912 0.320 -10.367 1.00 94.56 88 GLU A C 1
ATOM 643 O O . GLU A 1 88 ? -7.805 -0.053 -9.966 1.00 94.56 88 GLU A O 1
ATOM 648 N N . TRP A 1 89 ? -9.900 0.613 -9.519 1.00 96.38 89 TRP A N 1
ATOM 649 C CA . TRP A 1 89 ? -9.774 0.401 -8.080 1.00 96.38 89 TRP A CA 1
ATOM 650 C C . TRP A 1 89 ? -9.766 -1.092 -7.780 1.00 96.38 89 TRP A C 1
ATOM 652 O O . TRP A 1 89 ? -10.786 -1.765 -7.905 1.00 96.38 89 TRP A O 1
ATOM 662 N N . THR A 1 90 ? -8.616 -1.585 -7.345 1.00 94.94 90 THR A N 1
ATOM 663 C CA . THR A 1 90 ? -8.403 -2.986 -6.992 1.00 94.94 90 THR A CA 1
ATOM 664 C C . THR A 1 90 ? -8.281 -3.103 -5.481 1.00 94.94 90 THR A C 1
ATOM 666 O O . THR A 1 90 ? -7.566 -2.314 -4.860 1.00 94.94 90 THR A O 1
ATOM 669 N N . LEU A 1 91 ? -8.987 -4.063 -4.882 1.00 96.38 91 LEU A N 1
ATOM 670 C CA . LEU A 1 91 ? -8.813 -4.400 -3.470 1.00 96.38 91 LEU A CA 1
ATOM 671 C C . LEU A 1 91 ? -7.412 -4.989 -3.290 1.00 96.38 91 LEU A C 1
ATOM 673 O O . LEU A 1 91 ? -7.108 -6.018 -3.889 1.00 96.38 91 LEU A O 1
ATOM 677 N N . VAL A 1 92 ? -6.574 -4.337 -2.486 1.00 96.38 92 VAL A N 1
ATOM 678 C CA . VAL A 1 92 ? -5.207 -4.811 -2.205 1.00 96.38 92 VAL A CA 1
ATOM 679 C C . VAL A 1 92 ? -5.094 -5.456 -0.829 1.00 96.38 92 VAL A C 1
ATOM 681 O O . VAL A 1 92 ? -4.224 -6.290 -0.604 1.00 96.38 92 VAL A O 1
ATOM 684 N N . GLY A 1 93 ? -6.010 -5.143 0.087 1.00 97.12 93 GLY A N 1
ATOM 685 C CA . GLY A 1 93 ? -6.061 -5.811 1.377 1.00 97.12 93 GLY A CA 1
ATOM 686 C C . GLY A 1 93 ? -7.190 -5.322 2.264 1.00 97.12 93 GLY A C 1
ATOM 687 O O . GLY A 1 93 ? -7.919 -4.386 1.928 1.00 97.12 93 GLY A O 1
ATOM 688 N N . SER A 1 94 ? -7.291 -5.959 3.423 1.00 97.75 94 SER A N 1
ATOM 689 C CA . SER A 1 94 ? -8.238 -5.613 4.475 1.00 97.75 94 SER A CA 1
ATOM 690 C C . SER A 1 94 ? -7.557 -5.735 5.834 1.00 97.75 94 SER A C 1
ATOM 692 O O . SER A 1 94 ? -6.631 -6.531 5.995 1.00 97.75 94 SER A O 1
ATOM 694 N N . VAL A 1 95 ? -8.006 -4.940 6.799 1.00 97.56 95 VAL A N 1
ATOM 695 C CA . VAL A 1 95 ? -7.496 -4.920 8.177 1.00 97.56 95 VAL A CA 1
ATOM 696 C C . VAL A 1 95 ? -8.647 -4.785 9.171 1.00 97.56 95 VAL A C 1
ATOM 698 O O . VAL A 1 95 ? -9.734 -4.324 8.803 1.00 97.56 95 VAL A O 1
ATOM 701 N N . ASP A 1 96 ? -8.405 -5.153 10.426 1.00 96.56 96 ASP A N 1
ATOM 702 C CA . ASP A 1 96 ? -9.404 -5.058 11.493 1.00 96.56 96 ASP A CA 1
ATOM 703 C C . ASP A 1 96 ? -9.702 -3.596 11.877 1.00 96.56 96 ASP A C 1
ATOM 705 O O . ASP A 1 96 ? -8.924 -2.672 11.618 1.00 96.56 96 ASP A O 1
ATOM 709 N N . GLY A 1 97 ? -10.865 -3.363 12.493 1.00 94.62 97 GLY A N 1
ATOM 710 C CA . GLY A 1 97 ? -11.365 -2.015 12.797 1.00 94.62 97 GLY A CA 1
ATOM 711 C C . GLY A 1 97 ? -10.547 -1.228 13.831 1.00 94.62 97 GLY A C 1
ATOM 712 O O . GLY A 1 97 ? -10.733 -0.014 13.978 1.00 94.62 97 GLY A O 1
ATOM 713 N N . ASP A 1 98 ? -9.655 -1.893 14.565 1.00 93.31 98 ASP A N 1
ATOM 714 C CA . ASP A 1 98 ? -8.710 -1.277 15.497 1.00 93.31 98 ASP A CA 1
ATOM 715 C C . ASP A 1 98 ? -7.371 -0.884 14.855 1.00 93.31 98 ASP A C 1
ATOM 717 O O . ASP A 1 98 ? -6.618 -0.115 15.459 1.00 93.31 98 ASP A O 1
ATOM 721 N N . GLN A 1 99 ? -7.109 -1.316 13.621 1.00 94.94 99 GLN A N 1
ATOM 722 C CA . GLN A 1 99 ? -5.916 -0.952 12.868 1.00 94.94 99 GLN A CA 1
ATOM 723 C C . GLN A 1 99 ? -6.111 0.378 12.124 1.00 94.94 99 GLN A C 1
ATOM 725 O O . GLN A 1 99 ? -7.180 0.701 11.609 1.00 94.94 99 GLN A O 1
ATOM 730 N N . THR A 1 100 ? -5.039 1.167 12.055 1.00 96.81 100 THR A N 1
ATOM 731 C CA . THR A 1 100 ? -4.994 2.471 11.364 1.00 96.81 100 THR A CA 1
ATOM 732 C C . THR A 1 100 ? -3.873 2.544 10.333 1.00 96.81 100 THR A C 1
ATOM 734 O O . THR A 1 100 ? -3.451 3.626 9.914 1.00 96.81 100 THR A O 1
ATOM 737 N N . SER A 1 101 ? -3.351 1.382 9.940 1.00 96.44 101 SER A N 1
ATOM 738 C CA . SER A 1 101 ? -2.336 1.278 8.905 1.00 96.44 101 SER A CA 1
ATOM 739 C C . SER A 1 101 ? -2.381 -0.052 8.170 1.00 96.44 101 SER A C 1
ATOM 741 O O . SER A 1 101 ? -2.716 -1.072 8.767 1.00 96.44 101 SER A O 1
ATOM 743 N N . TYR A 1 102 ? -1.938 -0.037 6.918 1.00 96.62 102 TYR A N 1
ATOM 744 C CA . TYR A 1 102 ? -1.758 -1.206 6.061 1.00 96.62 102 TYR A CA 1
ATOM 745 C C . TYR A 1 102 ? -0.453 -1.054 5.270 1.00 96.62 102 TYR A C 1
ATOM 747 O O . TYR A 1 102 ? -0.103 0.059 4.869 1.00 96.62 102 TYR A O 1
ATOM 755 N N . THR A 1 103 ? 0.270 -2.156 5.061 1.00 96.00 103 THR A N 1
ATOM 756 C CA . THR A 1 103 ? 1.497 -2.178 4.255 1.00 96.00 103 THR A CA 1
ATOM 757 C C . THR A 1 103 ? 1.236 -2.955 2.976 1.00 96.00 103 THR A C 1
ATOM 759 O O . THR A 1 103 ? 1.079 -4.172 3.009 1.00 96.00 103 THR A O 1
ATOM 762 N N . ASP A 1 104 ? 1.226 -2.241 1.859 1.00 94.00 104 ASP A N 1
ATOM 763 C CA . ASP A 1 104 ? 1.191 -2.822 0.525 1.00 94.00 104 ASP A CA 1
ATOM 764 C C . ASP A 1 104 ? 2.616 -3.207 0.126 1.00 94.00 104 ASP A C 1
ATOM 766 O O . ASP A 1 104 ? 3.526 -2.384 0.224 1.00 94.00 104 ASP A O 1
ATOM 770 N N . SER A 1 105 ? 2.822 -4.450 -0.291 1.00 91.75 105 SER A N 1
ATOM 771 C CA . SER A 1 105 ? 4.121 -4.951 -0.763 1.00 91.75 105 SER A CA 1
ATOM 772 C C . SER A 1 105 ? 3.993 -5.764 -2.051 1.00 91.75 105 SER A C 1
ATOM 774 O O . SER A 1 105 ? 4.959 -6.383 -2.499 1.00 91.75 105 SER A O 1
ATOM 776 N N . GLU A 1 106 ? 2.805 -5.754 -2.665 1.00 88.38 106 GLU A N 1
ATOM 777 C CA . GLU A 1 106 ? 2.475 -6.612 -3.795 1.00 88.38 106 GLU A CA 1
ATOM 778 C C . GLU A 1 106 ? 2.319 -5.801 -5.081 1.00 88.38 106 GLU A C 1
ATOM 780 O O . GLU A 1 106 ? 1.675 -4.748 -5.132 1.00 88.38 106 GLU A O 1
ATOM 785 N N . ASN A 1 107 ? 2.905 -6.317 -6.166 1.00 87.56 107 ASN A N 1
ATOM 786 C CA . ASN A 1 107 ? 2.830 -5.711 -7.499 1.00 87.56 107 ASN A CA 1
ATOM 787 C C . ASN A 1 107 ? 3.238 -4.223 -7.502 1.00 87.56 107 ASN A C 1
ATOM 789 O O . ASN A 1 107 ? 2.652 -3.396 -8.211 1.00 87.56 107 ASN A O 1
ATOM 793 N N . LEU A 1 108 ? 4.214 -3.877 -6.658 1.00 87.69 108 LEU A N 1
ATOM 794 C CA . LEU A 1 108 ? 4.815 -2.555 -6.567 1.00 87.69 108 LEU A CA 1
ATOM 795 C C . LEU A 1 108 ? 6.096 -2.517 -7.400 1.00 87.69 108 LEU A C 1
ATOM 797 O O . LEU A 1 108 ? 6.955 -3.389 -7.279 1.00 87.69 108 LEU A O 1
ATOM 801 N N . TYR A 1 109 ? 6.209 -1.495 -8.241 1.00 85.81 109 TYR A N 1
ATOM 802 C CA . TYR A 1 109 ? 7.340 -1.292 -9.134 1.00 85.81 109 TYR A CA 1
ATOM 803 C C . TYR A 1 109 ? 7.971 0.072 -8.869 1.00 85.81 109 TYR A C 1
ATOM 805 O O . TYR A 1 109 ? 7.279 1.065 -8.635 1.00 85.81 109 TYR A O 1
ATOM 813 N N . GLU A 1 110 ? 9.298 0.119 -8.921 1.00 84.06 110 GLU A N 1
ATOM 814 C CA . GLU A 1 110 ? 10.062 1.342 -8.694 1.00 84.06 110 GLU A CA 1
ATOM 815 C C . GLU A 1 110 ? 9.697 2.435 -9.710 1.00 84.06 110 GLU A C 1
ATOM 817 O O . GLU A 1 110 ? 9.427 2.171 -10.884 1.00 84.06 110 GLU A O 1
ATOM 822 N N . GLY A 1 111 ? 9.670 3.685 -9.242 1.00 82.38 111 GLY A N 1
ATOM 823 C CA . GLY A 1 111 ? 9.337 4.849 -10.067 1.00 82.38 111 GLY A CA 1
ATOM 824 C C . GLY A 1 111 ? 7.853 4.997 -10.429 1.00 82.38 111 GLY A C 1
ATOM 825 O O . GLY A 1 111 ? 7.507 5.955 -11.117 1.00 82.38 111 GLY A O 1
ATOM 826 N N . GLN A 1 112 ? 6.973 4.098 -9.974 1.00 85.94 112 GLN A N 1
ATOM 827 C CA . GLN A 1 112 ? 5.524 4.227 -10.158 1.00 85.94 112 GLN A CA 1
ATOM 828 C C . GLN A 1 112 ? 4.870 5.018 -9.018 1.00 85.94 112 GLN A C 1
ATOM 830 O O . GLN A 1 112 ? 5.284 4.943 -7.861 1.00 85.94 112 GLN A O 1
ATOM 835 N N . ILE A 1 113 ? 3.812 5.762 -9.352 1.00 89.50 113 ILE A N 1
ATOM 836 C CA . ILE A 1 113 ? 2.957 6.448 -8.378 1.00 89.50 113 ILE A CA 1
ATOM 837 C C . ILE A 1 113 ? 1.719 5.590 -8.138 1.00 89.50 113 ILE A C 1
ATOM 839 O O . ILE A 1 113 ? 1.046 5.182 -9.082 1.00 89.50 113 ILE A O 1
ATOM 843 N N . TYR A 1 114 ? 1.393 5.378 -6.867 1.00 91.56 114 TYR A N 1
ATOM 844 C CA . TYR A 1 114 ? 0.216 4.629 -6.444 1.00 91.56 114 TYR A CA 1
ATOM 845 C C . TYR A 1 114 ? -0.759 5.539 -5.702 1.00 91.56 114 TYR A C 1
ATOM 847 O O . TYR A 1 114 ? -0.362 6.397 -4.915 1.00 91.56 114 TYR A O 1
ATOM 855 N N . THR A 1 115 ? -2.051 5.350 -5.957 1.00 95.81 115 THR A N 1
ATOM 856 C CA . THR A 1 115 ? -3.138 6.074 -5.285 1.00 95.81 115 THR A CA 1
ATOM 857 C C . THR A 1 115 ? -3.963 5.089 -4.473 1.00 95.81 115 THR A C 1
ATOM 859 O O . THR A 1 115 ? -4.281 4.010 -4.971 1.00 95.81 115 THR A O 1
ATOM 862 N N . TYR A 1 116 ? -4.311 5.471 -3.244 1.00 96.38 116 TYR A N 1
ATOM 863 C CA . TYR A 1 116 ? -5.030 4.636 -2.283 1.00 96.38 116 TYR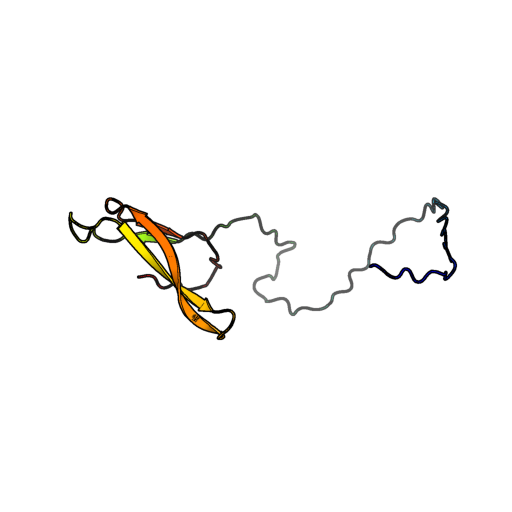 A CA 1
ATOM 864 C C . TYR A 1 116 ? -6.311 5.314 -1.795 1.00 96.38 116 TYR A C 1
ATOM 866 O O . TYR A 1 116 ? -6.382 6.547 -1.785 1.00 96.38 116 TYR A O 1
ATOM 874 N N . LYS A 1 117 ? -7.297 4.511 -1.384 1.00 94.75 117 LYS A N 1
ATOM 875 C CA . LYS A 1 117 ? -8.500 4.955 -0.668 1.00 94.75 117 LYS A CA 1
ATOM 876 C C . LYS A 1 117 ? -9.023 3.879 0.279 1.00 94.7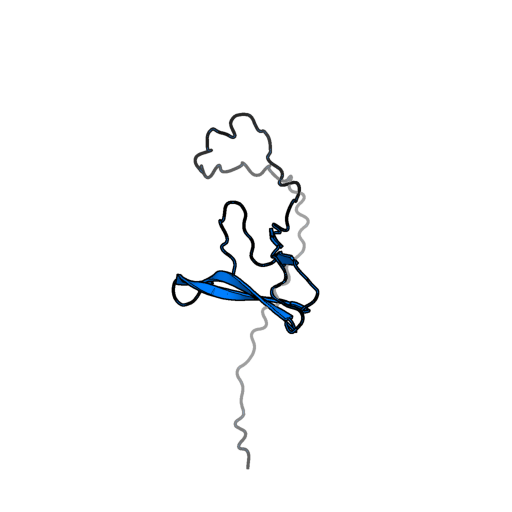5 117 LYS A C 1
ATOM 878 O O . LYS A 1 117 ? -8.752 2.683 0.007 1.00 94.75 117 LYS A O 1
#

Foldseek 3Di:
DDDDDDDDDDDDDPPPPDDPDPPPDPDDPDPDPDPDDPPDCVCPPDPDDDPPDDDQPKDKDFDDQDDPVFQKDWKWKFDQDPPPRGTDTDGQDMDGSPDGMDMRRPPDDPPDDMDMD